Protein AF-A0A556QP82-F1 (afdb_monomer_lite)

Radius of gyration: 33.69 Å; chains: 1; bounding box: 76×59×74 Å

Foldseek 3Di:
DCPVQVVQLVVLVVCVVVVVADPVLLVVLCVVVVNPNVSSSVSSSVVSSVVVVVVVVVVVVVVVVVVVVVVVVVVVVVVVVVVVVVCVVPDPDPPPPPPDDDDDDDDDDPDDDDDDDDDDDDDDD

Secondary structure (DSSP, 8-state):
--TTHHHHHHHHHHHHHTT-S-HHHHHHHHHHTTT-HHHHHHHHHHHHHHHHHHHHHHHHHHHHHHHHHHHHHHHHHHHHHHHHHHHHTTSPPP------S------------------------

Organism: NCBI:txid2597822

Structure (mmCIF, N/CA/C/O backbone):
data_AF-A0A556QP82-F1
#
_entry.id   AF-A0A556QP82-F1
#
loop_
_atom_site.group_PDB
_atom_site.id
_atom_site.type_symbol
_atom_site.label_atom_id
_atom_site.label_alt_id
_atom_site.label_comp_id
_atom_site.label_asym_id
_atom_site.label_entity_id
_atom_site.label_seq_id
_atom_site.pdbx_PDB_ins_code
_atom_site.Cartn_x
_atom_site.Cartn_y
_atom_site.Cartn_z
_atom_site.occupancy
_atom_site.B_iso_or_equiv
_atom_site.auth_seq_id
_atom_site.auth_comp_id
_atom_site.auth_asym_id
_atom_site.auth_atom_id
_atom_site.pdbx_PDB_model_num
ATOM 1 N N . MET A 1 1 ? -11.448 -16.584 -10.237 1.00 43.06 1 MET A N 1
ATOM 2 C CA . MET A 1 1 ? -11.396 -16.636 -8.762 1.00 43.06 1 MET A CA 1
ATOM 3 C C . MET A 1 1 ? -10.384 -15.594 -8.313 1.00 43.06 1 MET A C 1
ATOM 5 O O . MET A 1 1 ? -9.355 -15.452 -8.958 1.00 43.06 1 MET A O 1
ATOM 9 N N . ASN A 1 2 ? -10.765 -14.758 -7.347 1.00 51.34 2 ASN A N 1
ATOM 10 C CA . ASN A 1 2 ? -10.058 -13.536 -6.949 1.00 51.34 2 ASN A CA 1
ATOM 11 C C . ASN A 1 2 ? -8.885 -13.838 -5.998 1.00 51.34 2 ASN A C 1
ATOM 13 O O . ASN A 1 2 ? -8.890 -13.412 -4.844 1.00 51.34 2 ASN A O 1
ATOM 17 N N . ASP A 1 3 ? -7.881 -14.572 -6.469 1.00 56.12 3 ASP A N 1
ATOM 18 C CA . ASP A 1 3 ? -6.763 -15.012 -5.617 1.00 56.12 3 ASP A CA 1
ATOM 19 C C . ASP A 1 3 ? -5.848 -13.847 -5.192 1.00 56.12 3 ASP A C 1
ATOM 21 O O . ASP A 1 3 ? -5.091 -13.944 -4.231 1.00 56.12 3 ASP A O 1
ATOM 25 N N . SER A 1 4 ? -5.968 -12.697 -5.859 1.00 61.00 4 SER A N 1
ATOM 26 C CA . SER A 1 4 ? -5.235 -11.464 -5.562 1.00 61.00 4 SER A CA 1
ATOM 27 C C . SER A 1 4 ? -5.814 -10.636 -4.410 1.00 61.00 4 SER A C 1
ATOM 29 O O . SER A 1 4 ? -5.146 -9.716 -3.947 1.00 61.00 4 SER A O 1
ATOM 31 N N . ILE A 1 5 ? -7.020 -10.941 -3.916 1.00 63.31 5 ILE A N 1
ATOM 32 C CA . ILE A 1 5 ? -7.658 -10.156 -2.842 1.00 63.31 5 ILE A CA 1
ATOM 33 C C . ILE A 1 5 ? -7.178 -10.610 -1.456 1.00 63.31 5 ILE A C 1
ATOM 35 O O . ILE A 1 5 ? -6.867 -9.781 -0.603 1.00 63.31 5 ILE A O 1
ATOM 39 N N . LEU A 1 6 ? -7.063 -11.922 -1.242 1.00 69.69 6 LEU A N 1
ATOM 40 C CA . LEU A 1 6 ? -6.631 -12.521 0.026 1.00 69.69 6 LEU A CA 1
ATOM 41 C C . LEU A 1 6 ? -5.285 -11.994 0.570 1.00 69.69 6 LEU A C 1
ATOM 43 O O . LEU A 1 6 ? -5.241 -11.681 1.762 1.00 69.69 6 LEU A O 1
ATOM 47 N N . PRO A 1 7 ? -4.214 -11.823 -0.234 1.00 84.25 7 PRO A N 1
ATOM 48 C CA . PRO A 1 7 ? -2.930 -11.364 0.302 1.00 84.25 7 PRO A CA 1
ATOM 49 C C . PRO A 1 7 ? -2.977 -9.924 0.830 1.00 84.25 7 PRO A C 1
ATOM 51 O O . PRO A 1 7 ? -2.319 -9.610 1.817 1.00 84.25 7 PRO A O 1
ATOM 54 N N . VAL A 1 8 ? -3.782 -9.050 0.218 1.00 90.50 8 VAL A N 1
ATOM 55 C CA . VAL A 1 8 ? -3.844 -7.626 0.587 1.00 90.50 8 VAL A CA 1
ATOM 56 C C . VAL A 1 8 ? -4.597 -7.422 1.902 1.00 90.50 8 VAL A C 1
ATOM 58 O O . VAL A 1 8 ? -4.210 -6.597 2.730 1.00 90.50 8 VAL A O 1
ATOM 61 N N . TYR A 1 9 ? -5.662 -8.197 2.118 1.00 92.38 9 TYR A N 1
ATOM 62 C CA . TYR A 1 9 ? -6.387 -8.189 3.388 1.00 92.38 9 TYR A CA 1
ATOM 63 C C . TYR A 1 9 ? -5.554 -8.788 4.519 1.00 92.38 9 TYR A C 1
ATOM 65 O O . TYR A 1 9 ? -5.515 -8.200 5.597 1.00 92.38 9 TYR A O 1
ATOM 73 N N . ALA A 1 10 ? -4.867 -9.908 4.269 1.00 92.44 10 ALA A N 1
ATOM 74 C CA . ALA A 1 10 ? -3.971 -10.516 5.249 1.00 92.44 10 ALA A CA 1
ATOM 75 C C . ALA A 1 10 ? -2.891 -9.523 5.693 1.00 92.44 10 ALA A C 1
ATOM 77 O O . ALA A 1 10 ? -2.745 -9.280 6.884 1.00 92.44 10 ALA A O 1
ATOM 78 N N . GLN A 1 11 ? -2.253 -8.834 4.740 1.00 93.56 11 GLN A N 1
ATOM 79 C CA . GLN A 1 11 ? -1.266 -7.803 5.049 1.00 93.56 11 GLN A CA 1
ATOM 80 C C . GLN A 1 11 ? -1.831 -6.693 5.952 1.00 93.56 11 GLN A C 1
ATOM 82 O O . GLN A 1 11 ? -1.195 -6.312 6.929 1.00 93.56 11 GLN A O 1
ATOM 87 N N . ALA A 1 12 ? -3.023 -6.168 5.654 1.00 94.00 12 ALA A N 1
ATOM 88 C CA . ALA A 1 12 ? -3.626 -5.108 6.467 1.00 94.00 12 ALA A CA 1
ATOM 89 C C . ALA A 1 12 ? -3.978 -5.578 7.892 1.00 94.00 12 ALA A C 1
ATOM 91 O O . ALA A 1 12 ? -3.907 -4.792 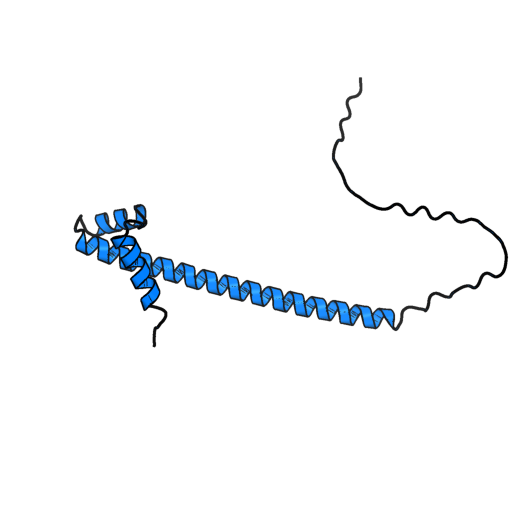8.838 1.00 94.00 12 ALA A O 1
ATOM 92 N N . VAL A 1 13 ? -4.362 -6.847 8.051 1.00 94.56 13 VAL A N 1
ATOM 93 C CA . VAL A 1 13 ? -4.621 -7.456 9.362 1.00 94.56 13 VAL A CA 1
ATOM 94 C C . VAL A 1 13 ? -3.315 -7.678 10.124 1.00 94.56 13 VAL A C 1
ATOM 96 O O . VAL A 1 13 ? -3.249 -7.346 11.306 1.00 94.56 13 VAL A O 1
ATOM 99 N N . ASP A 1 14 ? -2.270 -8.160 9.455 1.00 94.94 14 ASP A N 1
ATOM 100 C CA . ASP A 1 14 ? -0.949 -8.374 10.051 1.00 94.94 14 ASP A CA 1
ATOM 101 C C . ASP A 1 14 ? -0.317 -7.057 10.529 1.00 94.94 14 ASP A C 1
ATOM 103 O O . ASP A 1 14 ? 0.282 -6.994 11.600 1.00 94.94 14 ASP A O 1
ATOM 107 N N . GLU A 1 15 ? -0.507 -5.962 9.788 1.00 93.75 15 GLU A N 1
ATOM 108 C CA . GLU A 1 15 ? -0.066 -4.626 10.210 1.00 93.75 15 GLU A CA 1
ATOM 109 C C . GLU A 1 15 ? -0.745 -4.179 11.521 1.00 93.75 15 GLU A C 1
ATOM 111 O O . GLU A 1 15 ? -0.110 -3.540 12.367 1.00 93.75 15 GLU A O 1
ATOM 116 N N . LEU A 1 16 ? -2.018 -4.540 11.726 1.00 94.00 16 LEU A N 1
ATOM 117 C CA . LEU A 1 16 ? -2.740 -4.267 12.972 1.00 94.00 16 LEU A CA 1
ATOM 118 C C . LEU A 1 16 ? -2.269 -5.156 14.126 1.00 94.00 16 LEU A C 1
ATOM 120 O O . LEU A 1 16 ? -2.103 -4.656 15.239 1.00 94.00 16 LEU A O 1
ATOM 124 N N . THR A 1 17 ? -2.051 -6.451 13.886 1.00 93.62 17 THR A N 1
ATOM 125 C CA . THR A 1 17 ? -1.614 -7.389 14.935 1.00 93.62 17 THR A CA 1
ATOM 126 C C . THR A 1 17 ? -0.184 -7.106 15.390 1.00 93.62 17 THR A C 1
ATOM 128 O O . THR A 1 17 ? 0.097 -7.167 16.585 1.00 93.62 17 THR A O 1
ATOM 131 N N . LEU A 1 18 ? 0.699 -6.726 14.464 1.00 94.81 18 LEU A N 1
ATOM 132 C CA . LEU A 1 18 ? 2.098 -6.384 14.736 1.00 94.81 18 LEU A CA 1
ATOM 133 C C . LEU A 1 18 ? 2.303 -4.926 15.174 1.00 94.81 18 LEU A C 1
ATOM 135 O O . LEU A 1 18 ? 3.428 -4.537 15.478 1.00 94.81 18 LEU A O 1
ATOM 139 N N . GLN A 1 19 ? 1.242 -4.111 15.202 1.00 93.44 19 GLN A N 1
ATOM 140 C CA . GLN A 1 19 ? 1.296 -2.676 15.514 1.00 93.44 19 GLN A CA 1
ATOM 141 C C . GLN A 1 19 ? 2.236 -1.865 14.599 1.00 93.44 19 GLN A C 1
ATOM 143 O O . GLN A 1 19 ? 2.750 -0.810 14.979 1.00 93.44 19 GLN A O 1
ATOM 148 N N . THR A 1 20 ? 2.446 -2.340 13.372 1.00 95.12 20 THR A N 1
ATOM 149 C CA . THR A 1 20 ? 3.257 -1.684 12.332 1.00 95.12 20 THR A CA 1
ATOM 150 C C . THR A 1 20 ? 2.413 -0.838 11.376 1.00 95.12 20 THR A C 1
ATOM 152 O O . THR A 1 20 ? 2.909 -0.355 10.358 1.00 95.12 20 THR A O 1
ATOM 155 N N . TYR A 1 21 ? 1.139 -0.635 11.706 1.00 94.56 21 TYR A N 1
ATOM 156 C CA . TYR A 1 21 ? 0.203 0.161 10.927 1.00 94.56 21 TYR A CA 1
ATOM 157 C C . TYR A 1 21 ? 0.592 1.644 10.840 1.00 94.56 21 TYR A C 1
ATOM 159 O O . TYR A 1 21 ? 1.193 2.239 11.739 1.00 94.56 21 TYR A O 1
ATOM 167 N N . ASP A 1 22 ? 0.163 2.280 9.750 1.00 94.50 22 ASP A N 1
ATOM 168 C CA . ASP A 1 22 ? 0.233 3.730 9.587 1.00 94.50 22 ASP A CA 1
ATOM 169 C C . ASP A 1 22 ? -0.629 4.432 10.650 1.00 94.50 22 ASP A C 1
ATOM 171 O O . ASP A 1 22 ? -1.864 4.391 10.616 1.00 94.50 22 ASP A O 1
ATOM 175 N N . ARG A 1 23 ? 0.044 5.094 11.598 1.00 94.88 23 ARG A N 1
ATOM 176 C CA . ARG A 1 23 ? -0.587 5.804 12.718 1.00 94.88 23 ARG A CA 1
ATOM 177 C C . ARG A 1 23 ? -1.491 6.944 12.263 1.00 94.88 23 ARG A C 1
ATOM 179 O O . ARG A 1 23 ? -2.496 7.192 12.920 1.00 94.88 23 ARG A O 1
ATOM 186 N N . GLY A 1 24 ? -1.160 7.629 11.168 1.00 96.12 24 GLY A N 1
ATOM 187 C CA . GLY A 1 24 ? -1.986 8.713 10.639 1.00 96.12 24 GLY A CA 1
ATOM 188 C C . GLY A 1 24 ? -3.296 8.175 10.073 1.00 96.12 24 GLY A C 1
ATOM 189 O O . GLY A 1 24 ? -4.374 8.678 10.394 1.00 96.12 24 GLY A O 1
ATOM 190 N N . LEU A 1 25 ? -3.211 7.092 9.296 1.00 96.00 25 LEU A N 1
ATOM 191 C CA . LEU A 1 25 ? -4.387 6.424 8.740 1.00 96.00 25 LEU A CA 1
ATOM 192 C C . LEU A 1 25 ? -5.270 5.821 9.841 1.00 96.00 25 LEU A C 1
ATOM 194 O O . LEU A 1 25 ? -6.491 5.967 9.803 1.00 96.00 25 LEU A O 1
ATOM 198 N N . TYR A 1 26 ? -4.659 5.180 10.839 1.00 96.50 26 TYR A N 1
ATOM 199 C CA . TYR A 1 26 ? -5.385 4.606 11.971 1.00 96.50 26 TYR A CA 1
ATOM 200 C C . TYR A 1 26 ? -5.996 5.679 12.881 1.00 96.50 26 TYR A C 1
ATOM 202 O O . TYR A 1 26 ? -7.134 5.538 13.313 1.00 96.50 26 TYR A O 1
ATOM 210 N N . GLY A 1 27 ? -5.290 6.788 13.122 1.00 96.75 27 GLY A N 1
ATOM 211 C CA . GLY A 1 27 ? -5.813 7.925 13.883 1.00 96.75 27 GLY A CA 1
ATOM 212 C C . GLY A 1 27 ? -7.041 8.551 13.222 1.00 96.75 27 GLY A C 1
ATOM 213 O O . GLY A 1 27 ? -8.029 8.832 13.899 1.00 96.75 27 GLY A O 1
ATOM 214 N N . LYS A 1 28 ? -7.029 8.685 11.889 1.00 96.94 28 LYS A N 1
ATOM 215 C CA . LYS A 1 28 ? -8.223 9.084 11.136 1.00 96.94 28 LYS A CA 1
ATOM 216 C C . LYS A 1 28 ? -9.357 8.070 11.308 1.00 96.94 28 LYS A C 1
ATOM 218 O O . LYS A 1 28 ? -10.474 8.466 11.613 1.00 96.94 28 LYS A O 1
ATOM 223 N N . ALA A 1 29 ? -9.064 6.777 11.168 1.00 97.00 29 ALA A N 1
ATOM 224 C CA . ALA A 1 29 ? -10.060 5.720 11.334 1.00 97.00 29 ALA A CA 1
ATOM 225 C C . ALA A 1 29 ? -10.680 5.697 12.744 1.00 97.00 29 ALA A C 1
ATOM 227 O O . ALA A 1 29 ? -11.869 5.427 12.874 1.00 97.00 29 ALA A O 1
ATOM 228 N N . LEU A 1 30 ? -9.902 6.007 13.786 1.00 97.50 30 LEU A N 1
ATOM 229 C CA . LEU A 1 30 ? -10.394 6.179 15.157 1.00 97.50 30 LEU A CA 1
ATOM 230 C C . LEU A 1 30 ? -11.313 7.392 15.299 1.00 97.50 30 LEU A C 1
ATOM 232 O O . LEU A 1 30 ? -12.338 7.296 15.968 1.00 97.50 30 LEU A O 1
ATOM 236 N N . CYS A 1 31 ? -10.964 8.515 14.669 1.00 97.31 31 CYS A N 1
ATOM 237 C CA . CYS A 1 31 ? -11.805 9.710 14.654 1.00 97.31 31 CYS A CA 1
ATOM 238 C C . CYS A 1 31 ? -13.145 9.432 13.953 1.00 97.31 31 CYS A C 1
ATOM 240 O O . CYS A 1 31 ? -14.198 9.699 14.524 1.00 97.31 31 CYS A O 1
ATOM 242 N N . ASP A 1 32 ? -13.101 8.795 12.778 1.00 96.50 32 ASP A N 1
ATOM 243 C CA . ASP A 1 32 ? -14.282 8.397 11.999 1.00 96.50 32 ASP A CA 1
ATOM 244 C C . ASP A 1 32 ? -15.137 7.333 12.721 1.00 96.50 32 ASP A C 1
ATOM 246 O O . ASP A 1 32 ? -16.326 7.178 12.443 1.00 96.50 32 ASP A O 1
ATOM 250 N N . ALA A 1 33 ? -14.534 6.577 13.641 1.00 97.00 33 ALA A N 1
ATOM 251 C CA . ALA A 1 33 ? -15.205 5.587 14.478 1.00 97.00 33 ALA A CA 1
ATOM 252 C C . ALA A 1 33 ? -15.683 6.140 15.831 1.00 97.00 33 ALA A C 1
ATOM 254 O O . ALA A 1 33 ? -16.170 5.358 16.645 1.00 97.00 33 ALA A O 1
ATOM 255 N N . GLU A 1 34 ? -15.529 7.443 16.092 1.00 96.62 34 GLU A N 1
ATOM 256 C CA . GLU A 1 34 ? -15.897 8.081 17.367 1.00 96.62 34 GLU A CA 1
ATOM 257 C C . GLU A 1 34 ? -15.210 7.429 18.586 1.00 96.62 34 GLU A C 1
ATOM 259 O O . GLU A 1 34 ? -15.756 7.374 19.685 1.00 96.62 34 GLU A O 1
ATOM 264 N N . GLY A 1 35 ? -13.992 6.913 18.391 1.00 93.69 35 GLY A N 1
ATOM 265 C CA . GLY A 1 35 ? -13.218 6.228 19.430 1.00 93.69 35 GLY A CA 1
ATOM 266 C C . GLY A 1 35 ? -13.531 4.737 19.609 1.00 93.69 35 GLY A C 1
ATOM 267 O O . GLY A 1 35 ? -12.864 4.085 20.410 1.00 93.69 35 GLY A O 1
ATOM 268 N N . ASP A 1 36 ? -14.475 4.160 18.858 1.00 96.88 36 ASP A N 1
ATOM 269 C CA . ASP A 1 36 ? -14.712 2.711 18.859 1.00 96.88 36 ASP A CA 1
ATOM 270 C C . ASP A 1 36 ? -13.569 1.975 18.138 1.00 96.88 36 ASP A C 1
ATOM 272 O O . ASP A 1 36 ? -13.448 2.008 16.909 1.00 96.88 36 ASP A O 1
ATOM 276 N N . GLU A 1 37 ? -12.735 1.264 18.903 1.00 94.62 37 GLU A N 1
ATOM 277 C CA . GLU A 1 37 ? -11.590 0.525 18.364 1.00 94.62 37 GLU A CA 1
ATOM 278 C C . GLU A 1 37 ? -11.974 -0.561 17.352 1.00 94.62 37 GLU A C 1
ATOM 280 O O . GLU A 1 37 ? -11.243 -0.792 16.387 1.00 94.62 37 GLU A O 1
ATOM 285 N N . SER A 1 38 ? -13.102 -1.248 17.542 1.00 95.75 38 SER A N 1
ATOM 286 C CA . SER A 1 38 ? -13.498 -2.354 16.659 1.00 95.75 38 SER A CA 1
ATOM 287 C C . SER A 1 38 ? -13.914 -1.823 15.288 1.00 95.75 38 SER A C 1
ATOM 289 O O . SER A 1 38 ? -13.528 -2.363 14.240 1.00 95.75 38 SER A O 1
ATOM 291 N N . ARG A 1 39 ? -14.650 -0.708 15.284 1.00 96.56 39 ARG A N 1
ATOM 292 C CA . ARG A 1 39 ? -14.996 0.019 14.057 1.00 96.56 39 ARG A CA 1
ATOM 293 C C . ARG A 1 39 ? -13.766 0.649 13.413 1.00 96.56 39 ARG A C 1
ATOM 295 O O . ARG A 1 39 ? -13.593 0.511 12.203 1.00 96.56 39 ARG A O 1
ATOM 302 N N . ALA A 1 40 ? -12.875 1.244 14.202 1.00 96.75 40 ALA A N 1
ATOM 303 C CA . ALA A 1 40 ? -11.645 1.850 13.702 1.00 96.75 40 ALA A CA 1
ATOM 304 C C . ALA A 1 40 ? -10.747 0.835 12.985 1.00 96.75 40 ALA A C 1
ATOM 306 O O . ALA A 1 40 ? -10.272 1.105 11.883 1.00 96.75 40 ALA A O 1
ATOM 307 N N . ARG A 1 41 ? -10.574 -0.370 13.544 1.00 95.81 41 ARG A N 1
ATOM 308 C CA . ARG A 1 41 ? -9.839 -1.466 12.886 1.00 95.81 41 ARG A CA 1
ATOM 309 C C . ARG A 1 41 ? -10.470 -1.841 11.546 1.00 95.81 41 ARG A C 1
ATOM 311 O O . ARG A 1 41 ? -9.762 -1.994 10.554 1.00 95.81 41 ARG A O 1
ATOM 318 N N . SER A 1 42 ? -11.798 -1.917 11.489 1.00 9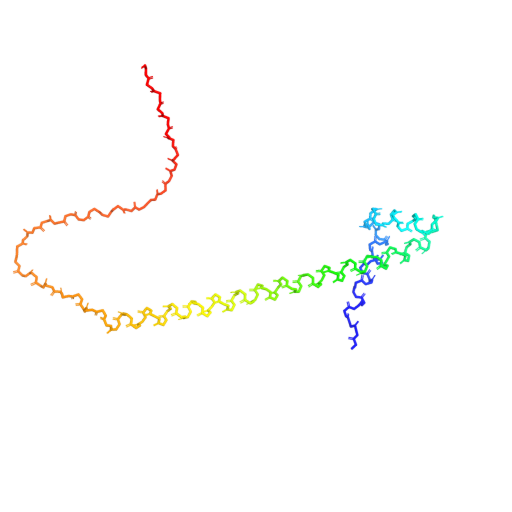6.50 42 SER A N 1
ATOM 319 C CA . SER A 1 42 ? -12.528 -2.223 10.252 1.00 96.50 42 SER A CA 1
ATOM 320 C C . SER A 1 42 ? -12.346 -1.132 9.187 1.00 96.50 42 SER A C 1
ATOM 322 O O . SER A 1 42 ? -12.086 -1.432 8.018 1.00 96.50 42 SER A O 1
ATOM 324 N N . TYR A 1 43 ? -12.426 0.141 9.584 1.00 96.94 43 TYR A N 1
ATOM 325 C CA . TYR A 1 43 ? -12.183 1.280 8.695 1.00 96.94 43 TYR A CA 1
ATOM 326 C C . TYR A 1 43 ? -10.738 1.353 8.218 1.00 96.94 43 TYR A C 1
ATOM 328 O O . TYR A 1 43 ? -10.500 1.580 7.029 1.00 96.94 43 TYR A O 1
ATOM 336 N N . TYR A 1 44 ? -9.787 1.085 9.108 1.00 97.25 44 TYR A N 1
ATOM 337 C CA . TYR A 1 44 ? -8.379 1.003 8.764 1.00 97.25 44 TYR A CA 1
ATOM 338 C C . TYR A 1 44 ? -8.128 -0.069 7.704 1.00 97.25 44 TYR A C 1
ATOM 340 O O . TYR A 1 44 ? -7.563 0.247 6.661 1.00 97.25 44 TYR A O 1
ATOM 348 N N . ILE A 1 45 ? -8.605 -1.303 7.915 1.00 96.19 45 ILE A N 1
ATOM 349 C CA . ILE A 1 45 ? -8.426 -2.402 6.952 1.00 96.19 45 ILE A CA 1
ATOM 350 C C . ILE A 1 45 ? -8.987 -1.999 5.586 1.00 96.19 45 ILE A C 1
ATOM 352 O O . ILE A 1 45 ? -8.306 -2.134 4.571 1.00 96.19 45 ILE A O 1
ATOM 356 N N . LYS A 1 46 ? -10.200 -1.434 5.545 1.00 95.31 46 LYS A N 1
ATOM 357 C CA . LYS A 1 46 ? -10.830 -0.997 4.292 1.00 95.31 46 LYS A CA 1
ATOM 358 C C . LYS A 1 46 ? -9.997 0.061 3.562 1.00 95.31 46 LYS A C 1
ATOM 360 O O . LYS A 1 46 ? -9.770 -0.057 2.357 1.00 95.31 46 LYS A O 1
ATOM 365 N N . ALA A 1 47 ? -9.537 1.084 4.279 1.00 95.75 47 ALA A N 1
ATOM 366 C CA . ALA A 1 47 ? -8.728 2.153 3.704 1.00 95.75 47 ALA A CA 1
ATOM 367 C C . ALA A 1 47 ? -7.348 1.647 3.258 1.00 95.75 47 ALA A C 1
ATOM 369 O O . ALA A 1 47 ? -6.866 1.997 2.178 1.00 95.75 47 ALA A O 1
ATOM 370 N N . ARG A 1 48 ? -6.730 0.776 4.058 1.00 95.50 48 ARG A N 1
ATOM 371 C CA . ARG A 1 48 ? -5.409 0.215 3.793 1.00 95.50 48 ARG A CA 1
ATOM 372 C C . ARG A 1 48 ? -5.415 -0.699 2.576 1.00 95.50 48 ARG A C 1
ATOM 374 O O . ARG A 1 48 ? -4.553 -0.558 1.715 1.00 95.50 48 ARG A O 1
ATOM 381 N N . VAL A 1 49 ? -6.423 -1.557 2.445 1.00 95.25 49 VAL A N 1
ATOM 382 C CA . VAL A 1 49 ? -6.599 -2.414 1.265 1.00 95.25 49 VAL A CA 1
ATOM 383 C C . VAL A 1 49 ? -6.775 -1.578 -0.003 1.00 95.25 49 VAL A C 1
ATOM 385 O O . VAL A 1 49 ? -6.140 -1.862 -1.017 1.00 95.25 49 VAL A O 1
ATOM 388 N N . ALA A 1 50 ? -7.583 -0.513 0.044 1.00 93.50 50 ALA A N 1
ATOM 389 C CA . ALA A 1 50 ? -7.728 0.401 -1.089 1.00 93.50 50 ALA A CA 1
ATOM 390 C C . ALA A 1 50 ? -6.383 1.025 -1.499 1.00 93.50 50 ALA A C 1
ATOM 392 O O . ALA A 1 50 ? -6.054 1.058 -2.685 1.00 93.50 50 ALA A O 1
ATOM 393 N N . HIS A 1 51 ? -5.582 1.457 -0.525 1.00 94.19 51 HIS A N 1
ATOM 394 C CA . HIS A 1 51 ? -4.255 2.012 -0.772 1.00 94.19 51 HIS A CA 1
ATOM 395 C C . HIS A 1 51 ? -3.284 0.983 -1.376 1.00 94.19 51 HIS A C 1
ATOM 397 O O . HIS A 1 51 ? -2.639 1.260 -2.387 1.00 94.19 51 HIS A O 1
ATOM 403 N N . LEU A 1 52 ? -3.209 -0.226 -0.814 1.00 92.88 52 LEU A N 1
ATOM 404 C CA . LEU A 1 52 ? -2.348 -1.300 -1.323 1.00 92.88 52 LEU A CA 1
ATOM 405 C C . LEU A 1 52 ? -2.730 -1.699 -2.757 1.00 92.88 52 LEU A C 1
ATOM 407 O O . LEU A 1 52 ? -1.861 -1.856 -3.613 1.00 92.88 52 LEU A O 1
ATOM 411 N N . ASN A 1 53 ? -4.027 -1.767 -3.063 1.00 93.19 53 ASN A N 1
ATOM 412 C CA . ASN A 1 53 ? -4.502 -2.039 -4.419 1.00 93.19 53 ASN A CA 1
ATOM 413 C C . ASN A 1 53 ? -4.083 -0.945 -5.415 1.00 93.19 53 ASN A C 1
ATOM 415 O O . ASN A 1 53 ? -3.683 -1.252 -6.539 1.00 93.19 53 ASN A O 1
ATOM 419 N N . GLN A 1 54 ? -4.124 0.329 -5.012 1.00 93.50 54 GLN A N 1
ATOM 420 C CA . GLN A 1 54 ? -3.626 1.431 -5.842 1.00 93.50 54 GLN A CA 1
ATOM 421 C C . GLN A 1 54 ? -2.118 1.318 -6.089 1.00 93.50 54 GLN A C 1
ATOM 423 O O . GLN A 1 54 ? -1.668 1.534 -7.217 1.00 93.50 54 GLN A O 1
ATOM 428 N N . GLN A 1 55 ? -1.344 0.943 -5.067 1.00 92.75 55 GLN A N 1
ATOM 429 C CA . GLN A 1 55 ? 0.097 0.725 -5.195 1.00 92.75 55 GLN A CA 1
ATOM 430 C C . GLN A 1 55 ? 0.417 -0.425 -6.153 1.00 92.75 55 GLN A C 1
ATOM 432 O O . GLN A 1 55 ? 1.234 -0.246 -7.056 1.00 92.75 55 GLN A O 1
ATOM 437 N N . LEU A 1 56 ? -0.261 -1.569 -6.018 1.00 91.69 56 LEU A N 1
ATOM 438 C CA . LEU A 1 56 ? -0.099 -2.716 -6.916 1.00 91.69 56 LEU A CA 1
ATOM 439 C C . LEU A 1 56 ? -0.437 -2.346 -8.365 1.00 91.69 56 LEU A C 1
ATOM 441 O O . LEU A 1 56 ? 0.343 -2.625 -9.276 1.00 91.69 56 LEU A O 1
ATOM 445 N N . ALA A 1 57 ? -1.551 -1.643 -8.580 1.00 91.38 57 ALA A N 1
ATOM 446 C CA . ALA A 1 57 ? -1.937 -1.177 -9.908 1.00 91.38 57 ALA A CA 1
ATOM 447 C C . ALA A 1 57 ? -0.900 -0.207 -10.505 1.00 91.38 57 ALA A C 1
ATOM 449 O O . ALA A 1 57 ? -0.605 -0.261 -11.699 1.00 91.38 57 ALA A O 1
ATOM 450 N N . GLN A 1 58 ? -0.313 0.675 -9.690 1.00 94.69 58 GLN A N 1
ATOM 451 C CA . GLN A 1 58 ? 0.742 1.577 -10.152 1.00 94.69 58 GLN A CA 1
ATOM 452 C C . GLN A 1 58 ? 2.029 0.825 -10.507 1.00 94.69 58 GLN A C 1
ATOM 454 O O . GLN A 1 58 ? 2.652 1.131 -11.523 1.00 94.69 58 GLN A O 1
ATOM 459 N N . GLN A 1 59 ? 2.421 -0.164 -9.703 1.00 94.06 59 GLN A N 1
ATOM 460 C CA . GLN A 1 59 ? 3.584 -1.004 -9.985 1.00 94.06 59 GLN A CA 1
ATOM 461 C C . GLN A 1 59 ? 3.415 -1.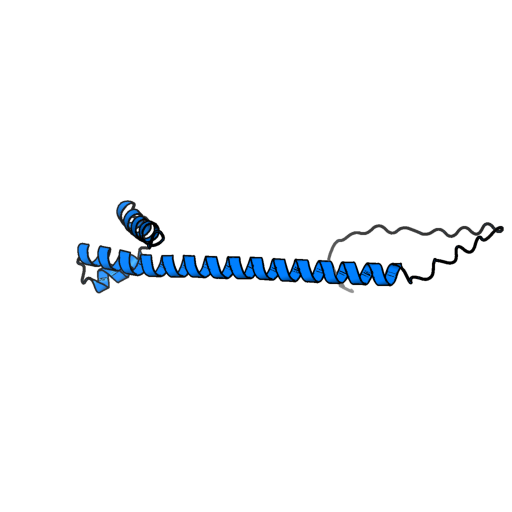757 -11.307 1.00 94.06 59 GLN A C 1
ATOM 463 O O . GLN A 1 59 ? 4.331 -1.744 -12.127 1.00 94.06 59 GLN A O 1
ATOM 468 N N . GLN A 1 60 ? 2.235 -2.329 -11.560 1.00 93.00 60 GLN A N 1
ATOM 469 C CA . GLN A 1 60 ? 1.924 -3.003 -12.825 1.00 93.00 60 GLN A CA 1
ATOM 470 C C . GLN A 1 60 ? 2.063 -2.058 -14.023 1.00 93.00 60 GLN A C 1
ATOM 472 O O . GLN A 1 60 ? 2.808 -2.360 -14.954 1.00 93.00 60 GLN A O 1
ATOM 477 N N . ARG A 1 61 ? 1.459 -0.863 -13.959 1.00 94.25 61 ARG A N 1
ATOM 478 C CA . ARG A 1 61 ? 1.600 0.159 -15.013 1.00 94.25 61 ARG A CA 1
ATOM 479 C C . ARG A 1 61 ? 3.058 0.542 -15.271 1.00 94.25 61 ARG A C 1
ATOM 481 O O . ARG A 1 61 ? 3.471 0.705 -16.421 1.00 94.25 61 ARG A O 1
ATOM 488 N N . ASN A 1 62 ? 3.854 0.685 -14.214 1.00 95.56 62 ASN A N 1
ATOM 489 C CA . ASN A 1 62 ? 5.271 1.018 -14.338 1.00 95.56 62 ASN A CA 1
ATOM 490 C C . ASN A 1 62 ? 6.053 -0.112 -15.031 1.00 95.56 62 ASN A C 1
ATOM 492 O O . ASN A 1 62 ? 6.870 0.167 -15.909 1.00 95.56 62 ASN A O 1
ATOM 496 N N . LEU A 1 63 ? 5.783 -1.373 -14.680 1.00 95.12 63 LEU A N 1
ATOM 497 C CA . LEU A 1 63 ? 6.408 -2.540 -15.310 1.00 95.12 63 LEU A CA 1
ATOM 498 C C . LEU A 1 63 ? 6.043 -2.644 -16.794 1.00 95.12 63 LEU A C 1
ATOM 500 O O . LEU A 1 63 ? 6.927 -2.820 -17.631 1.00 95.12 63 LEU A O 1
ATOM 504 N N . GLU A 1 64 ? 4.768 -2.470 -17.137 1.00 94.50 64 GLU A N 1
ATOM 505 C CA . GLU A 1 64 ? 4.302 -2.456 -18.528 1.00 94.50 64 GLU A CA 1
ATOM 506 C C . GLU A 1 64 ? 4.981 -1.346 -19.335 1.00 94.50 64 GLU A C 1
ATOM 508 O O . GLU A 1 64 ? 5.459 -1.576 -20.448 1.00 94.50 64 GLU A O 1
ATOM 513 N N . THR A 1 65 ? 5.101 -0.154 -18.745 1.00 95.94 65 THR A N 1
ATOM 514 C CA . THR A 1 65 ? 5.795 0.983 -19.362 1.00 95.94 65 THR A CA 1
ATOM 515 C C . THR A 1 65 ? 7.266 0.652 -19.619 1.00 95.94 65 THR A C 1
ATOM 517 O O . THR A 1 65 ? 7.772 0.884 -20.717 1.00 95.94 65 THR A O 1
ATOM 520 N N . GLN A 1 66 ? 7.960 0.056 -18.647 1.00 94.88 66 GLN A N 1
ATOM 521 C CA . GLN A 1 66 ? 9.358 -0.352 -18.807 1.00 94.88 66 GLN A CA 1
ATOM 522 C C . GLN A 1 66 ? 9.527 -1.410 -19.902 1.00 94.88 66 GLN A C 1
ATOM 524 O O . GLN A 1 66 ? 10.402 -1.273 -20.758 1.00 94.88 66 GLN A O 1
ATOM 529 N N . GLN A 1 67 ? 8.669 -2.431 -19.924 1.00 94.81 67 GLN A N 1
ATOM 530 C CA . GLN A 1 67 ? 8.679 -3.454 -20.970 1.00 94.81 67 GLN A CA 1
ATOM 531 C C . GLN A 1 67 ? 8.422 -2.843 -22.352 1.00 94.81 67 GLN A C 1
ATOM 533 O O . GLN A 1 67 ? 9.094 -3.186 -23.326 1.00 94.81 67 GLN A O 1
ATOM 538 N N . HIS A 1 68 ? 7.485 -1.901 -22.450 1.00 93.69 68 HIS A N 1
ATOM 539 C CA . HIS A 1 68 ? 7.197 -1.193 -23.691 1.00 93.69 68 HIS A CA 1
ATOM 540 C C . HIS A 1 68 ? 8.409 -0.393 -24.191 1.00 93.69 68 HIS A C 1
ATOM 542 O O . HIS A 1 68 ? 8.804 -0.528 -25.353 1.00 93.69 68 HIS A O 1
ATO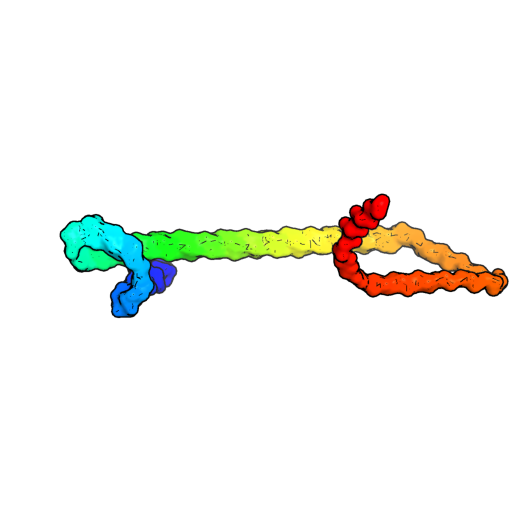M 548 N N . LEU A 1 69 ? 9.061 0.366 -23.306 1.00 94.19 69 LEU A N 1
ATOM 549 C CA . LEU A 1 69 ? 10.276 1.118 -23.629 1.00 94.19 69 LEU A CA 1
ATOM 550 C C . LEU A 1 69 ? 11.416 0.199 -24.083 1.00 94.19 69 LEU A C 1
ATOM 552 O O . LEU A 1 69 ? 12.095 0.504 -25.065 1.00 94.19 69 LEU A O 1
ATOM 556 N N . GLN A 1 70 ? 11.594 -0.956 -23.436 1.00 94.69 70 GLN A N 1
ATOM 557 C CA . GLN A 1 70 ? 12.581 -1.957 -23.852 1.00 94.69 70 GLN A CA 1
ATOM 558 C C . GLN A 1 70 ? 12.290 -2.499 -25.258 1.00 94.69 70 GLN A C 1
ATOM 560 O O . GLN A 1 70 ? 13.208 -2.626 -26.070 1.00 94.69 70 GLN A O 1
ATOM 565 N N . ARG A 1 71 ? 11.020 -2.766 -25.589 1.00 93.00 71 ARG A N 1
ATOM 566 C CA . ARG A 1 71 ? 10.621 -3.217 -26.935 1.00 93.00 71 ARG A CA 1
ATOM 567 C C . ARG A 1 71 ? 10.890 -2.148 -27.994 1.00 93.00 71 ARG A C 1
ATOM 569 O O . ARG A 1 71 ? 11.430 -2.476 -29.052 1.00 93.00 71 ARG A O 1
ATOM 576 N N . ILE A 1 72 ? 10.586 -0.881 -27.703 1.00 91.50 72 ILE A N 1
ATOM 577 C CA . ILE A 1 72 ? 10.912 0.250 -28.588 1.00 91.50 72 ILE A CA 1
ATOM 578 C C . ILE A 1 72 ? 12.428 0.356 -28.789 1.00 91.50 72 ILE A C 1
ATOM 580 O O . ILE A 1 72 ? 12.894 0.463 -29.925 1.00 91.50 72 ILE A O 1
ATOM 584 N N . ALA A 1 73 ? 13.209 0.293 -27.708 1.00 90.69 73 ALA A N 1
ATOM 585 C CA . ALA A 1 73 ? 14.666 0.367 -27.768 1.00 90.69 73 ALA A CA 1
ATOM 586 C C . ALA A 1 73 ? 15.261 -0.781 -28.601 1.00 90.69 73 ALA A C 1
ATOM 588 O O . ALA A 1 73 ? 16.112 -0.545 -29.462 1.00 90.69 73 ALA A O 1
ATOM 589 N N . ALA A 1 74 ? 14.769 -2.010 -28.414 1.00 90.44 74 ALA A N 1
ATOM 590 C CA . ALA A 1 74 ? 15.187 -3.175 -29.188 1.00 90.44 74 ALA A CA 1
ATOM 591 C C . ALA A 1 74 ? 14.867 -3.016 -30.684 1.00 90.44 74 ALA A C 1
ATOM 593 O O . ALA A 1 74 ? 15.722 -3.265 -31.542 1.00 90.44 74 ALA A O 1
ATOM 594 N N . TRP A 1 75 ? 13.661 -2.546 -31.012 1.00 87.19 75 TRP A N 1
ATOM 595 C CA . TRP A 1 75 ? 13.256 -2.292 -32.393 1.00 87.19 75 TRP A CA 1
ATOM 596 C C . TRP A 1 75 ? 14.096 -1.187 -33.051 1.00 87.19 75 TRP A C 1
ATOM 598 O O . TRP A 1 75 ? 14.596 -1.367 -34.165 1.00 87.19 75 TRP A O 1
ATOM 608 N N . ASN A 1 76 ? 14.342 -0.082 -32.341 1.00 85.94 76 ASN A N 1
ATOM 609 C CA . ASN A 1 76 ? 15.208 1.004 -32.805 1.00 85.94 76 ASN A CA 1
ATOM 610 C C . ASN A 1 76 ? 16.648 0.522 -33.034 1.00 85.94 76 ASN A C 1
ATOM 612 O O . ASN A 1 76 ? 17.242 0.819 -34.073 1.00 85.94 76 ASN A O 1
ATOM 616 N N . GLY A 1 77 ? 17.196 -0.280 -32.117 1.00 82.19 77 GLY A N 1
ATOM 617 C CA . GLY A 1 77 ? 18.524 -0.876 -32.259 1.00 82.19 77 GLY A CA 1
ATOM 618 C C . GLY A 1 77 ? 18.638 -1.771 -33.496 1.00 82.19 77 GLY A C 1
ATOM 619 O O . GLY A 1 77 ? 19.612 -1.670 -34.248 1.00 82.19 77 GLY A O 1
ATOM 620 N N . ASN A 1 78 ? 17.624 -2.597 -33.764 1.00 79.81 78 ASN A N 1
ATOM 621 C CA . ASN A 1 78 ? 17.566 -3.409 -34.981 1.00 79.81 78 ASN A CA 1
ATOM 622 C C . ASN A 1 78 ? 17.494 -2.540 -36.242 1.00 79.81 78 ASN A C 1
ATOM 624 O O . ASN A 1 78 ? 18.233 -2.782 -37.197 1.00 79.81 78 ASN A O 1
ATOM 628 N N . ARG A 1 79 ? 16.677 -1.482 -36.239 1.00 75.56 79 ARG A N 1
ATOM 629 C CA . ARG A 1 79 ? 16.569 -0.546 -37.368 1.00 75.56 79 ARG A CA 1
ATOM 630 C C . ARG A 1 79 ? 17.901 0.156 -37.667 1.00 75.56 79 ARG A C 1
ATOM 632 O O . ARG A 1 79 ? 18.280 0.263 -38.835 1.00 75.56 79 ARG A O 1
ATOM 639 N N . ILE A 1 80 ? 18.642 0.579 -36.638 1.00 70.56 80 ILE A N 1
ATOM 640 C CA . ILE A 1 80 ? 19.980 1.181 -36.784 1.00 70.56 80 ILE A CA 1
ATOM 641 C C . ILE A 1 80 ? 20.973 0.169 -37.373 1.00 70.56 80 ILE A C 1
ATOM 643 O O . ILE A 1 80 ? 21.708 0.506 -38.303 1.00 70.56 80 ILE A O 1
ATOM 647 N N . ARG A 1 81 ? 20.974 -1.083 -36.887 1.00 63.66 81 ARG A N 1
ATOM 648 C CA . ARG A 1 81 ? 21.839 -2.148 -37.427 1.00 63.66 81 ARG A CA 1
ATOM 649 C C . ARG A 1 81 ? 21.557 -2.430 -38.903 1.00 63.66 81 ARG A C 1
ATOM 651 O O . ARG A 1 81 ? 22.500 -2.524 -39.686 1.00 63.66 81 ARG A O 1
ATOM 658 N N . VAL A 1 82 ? 20.284 -2.521 -39.294 1.00 64.62 82 VAL A N 1
ATOM 659 C CA . VAL A 1 82 ? 19.888 -2.739 -40.697 1.00 64.62 82 VAL A CA 1
ATOM 660 C C . VAL A 1 82 ? 20.346 -1.577 -41.584 1.00 64.62 82 VAL A C 1
ATOM 662 O O . VAL A 1 82 ? 20.878 -1.819 -42.666 1.00 64.62 82 VAL A O 1
ATOM 665 N N . ARG A 1 83 ? 20.215 -0.323 -41.123 1.00 64.94 83 ARG A N 1
ATOM 666 C CA . ARG A 1 83 ? 20.732 0.845 -41.859 1.00 64.94 83 ARG A CA 1
ATOM 667 C C . ARG A 1 83 ? 22.250 0.793 -42.047 1.00 64.94 83 ARG A C 1
ATOM 669 O O . ARG A 1 83 ? 22.702 1.008 -43.166 1.00 64.94 83 ARG A O 1
ATOM 676 N N . ARG A 1 84 ? 23.023 0.467 -41.002 1.00 60.44 84 ARG A N 1
ATOM 677 C CA . ARG A 1 84 ? 24.498 0.405 -41.087 1.00 60.44 84 ARG A CA 1
ATOM 678 C C . ARG A 1 84 ? 25.003 -0.642 -42.086 1.00 60.44 84 ARG A C 1
ATOM 680 O O . ARG A 1 84 ? 25.962 -0.360 -42.795 1.00 60.44 84 ARG A O 1
ATOM 687 N N . ARG A 1 85 ? 24.352 -1.810 -42.179 1.00 60.56 85 ARG A N 1
ATOM 688 C CA . ARG A 1 85 ? 24.712 -2.843 -43.174 1.00 60.56 85 ARG A CA 1
ATOM 689 C C . ARG A 1 85 ? 24.499 -2.357 -44.611 1.00 60.56 85 ARG A C 1
ATOM 691 O O . ARG A 1 85 ? 25.376 -2.503 -45.447 1.00 60.56 85 ARG A O 1
ATOM 698 N N . ARG A 1 86 ? 23.386 -1.667 -44.881 1.00 57.44 86 ARG A N 1
ATOM 699 C CA . ARG A 1 86 ? 23.113 -1.121 -46.225 1.00 57.44 86 ARG A CA 1
ATOM 700 C C . ARG A 1 86 ? 24.136 -0.074 -46.670 1.00 57.44 86 ARG A C 1
ATOM 702 O O . ARG A 1 86 ? 24.422 0.028 -47.853 1.00 57.44 86 ARG A O 1
ATOM 709 N N . THR A 1 87 ? 24.690 0.699 -45.737 1.00 56.34 87 THR A N 1
ATOM 710 C CA . THR A 1 87 ? 25.726 1.695 -46.048 1.00 56.34 87 THR A CA 1
ATOM 711 C C . THR A 1 87 ? 27.130 1.100 -46.151 1.00 56.34 87 THR A C 1
ATOM 713 O O . THR A 1 87 ? 27.967 1.700 -46.814 1.00 56.34 87 THR A O 1
ATOM 716 N N . SER A 1 88 ? 27.411 -0.057 -45.531 1.00 55.50 88 SER A N 1
ATOM 717 C CA . SER A 1 88 ? 28.715 -0.726 -45.678 1.00 55.50 88 SER A CA 1
ATOM 718 C C . SER A 1 88 ? 28.860 -1.435 -47.020 1.00 55.50 88 SER A C 1
ATOM 720 O O . SER A 1 88 ? 29.957 -1.465 -47.566 1.00 55.50 88 SER A O 1
ATOM 722 N N . ASP A 1 89 ? 27.760 -1.943 -47.579 1.00 56.09 89 ASP A N 1
ATOM 723 C CA . ASP A 1 89 ? 27.775 -2.686 -48.847 1.00 56.09 89 ASP A CA 1
ATOM 724 C C . ASP A 1 89 ? 27.935 -1.765 -50.074 1.00 56.09 89 ASP A C 1
ATOM 726 O O . ASP A 1 89 ? 28.223 -2.226 -51.179 1.00 56.09 89 ASP A O 1
ATOM 730 N N . HIS A 1 90 ? 27.768 -0.450 -49.890 1.00 56.06 90 HIS A N 1
ATOM 731 C CA . HIS A 1 90 ? 27.970 0.588 -50.912 1.00 56.06 90 HIS A CA 1
ATOM 732 C C . HIS A 1 90 ? 29.006 1.637 -50.500 1.00 56.06 90 HIS A C 1
ATOM 734 O O . HIS A 1 90 ? 29.168 2.646 -51.187 1.00 56.06 90 HIS A O 1
ATOM 740 N N . ALA A 1 91 ? 29.723 1.414 -49.395 1.00 53.62 91 ALA A N 1
ATOM 741 C CA . ALA A 1 91 ? 30.891 2.223 -49.105 1.00 53.62 91 ALA A CA 1
ATOM 742 C C . ALA A 1 91 ? 31.898 1.981 -50.242 1.00 53.62 91 ALA A C 1
ATOM 744 O O . ALA A 1 91 ? 32.233 0.818 -50.502 1.00 53.62 91 ALA A O 1
ATOM 745 N N . PRO A 1 92 ? 32.372 3.027 -50.948 1.00 56.41 92 PRO A N 1
ATOM 746 C CA . PRO A 1 92 ? 33.459 2.846 -51.891 1.00 56.41 92 PRO A CA 1
ATOM 747 C C . PRO A 1 92 ? 34.596 2.202 -51.104 1.00 56.41 92 PRO A C 1
ATOM 749 O O . PRO A 1 92 ? 35.011 2.733 -50.069 1.00 56.41 92 PRO A O 1
ATOM 752 N N . LYS A 1 93 ? 35.041 1.017 -51.546 1.00 57.53 93 LYS A N 1
ATOM 753 C CA . LYS A 1 93 ? 36.233 0.377 -50.984 1.00 57.53 93 LYS A CA 1
ATOM 754 C C . LYS A 1 93 ? 37.291 1.475 -50.905 1.00 57.53 93 LYS A C 1
ATOM 756 O O . LYS A 1 93 ? 37.485 2.133 -51.932 1.00 57.53 93 LYS A O 1
ATOM 761 N N . PRO A 1 94 ? 37.917 1.730 -49.738 1.00 54.47 94 PRO A N 1
ATOM 762 C CA . PRO A 1 94 ? 38.990 2.705 -49.691 1.00 54.47 94 PRO A CA 1
ATOM 763 C C . PRO A 1 94 ? 39.963 2.282 -50.781 1.00 54.47 94 PRO A C 1
ATOM 765 O O . PRO A 1 94 ? 40.415 1.134 -50.791 1.00 54.47 94 PRO A O 1
ATOM 768 N N . ALA A 1 95 ? 40.166 3.151 -51.770 1.00 53.03 95 ALA A N 1
ATOM 769 C CA . ALA A 1 95 ? 41.154 2.911 -52.796 1.00 53.03 95 ALA A CA 1
ATOM 770 C C . ALA A 1 95 ? 42.473 2.819 -52.037 1.00 53.03 95 ALA A C 1
ATOM 772 O O . ALA A 1 95 ? 42.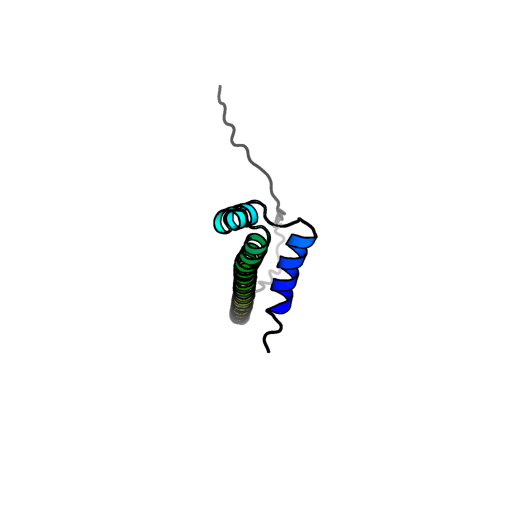997 3.830 -51.575 1.00 53.03 95 ALA A O 1
ATOM 773 N N . ILE A 1 96 ? 42.946 1.593 -51.807 1.00 51.53 96 ILE A N 1
ATOM 774 C CA . ILE A 1 96 ? 44.274 1.353 -51.269 1.00 51.53 96 ILE A CA 1
ATOM 775 C C . ILE A 1 96 ? 45.197 1.808 -52.389 1.00 51.53 96 ILE A C 1
ATOM 777 O O . ILE A 1 96 ? 45.508 1.056 -53.311 1.00 51.53 96 ILE A O 1
ATOM 781 N N . THR A 1 97 ? 45.557 3.087 -52.368 1.00 54.50 97 THR A N 1
ATOM 782 C CA . THR A 1 97 ? 46.617 3.625 -53.198 1.00 54.50 97 THR A CA 1
ATOM 783 C C . THR A 1 97 ? 47.901 3.014 -52.665 1.00 54.50 97 THR A C 1
ATOM 785 O O . THR A 1 97 ? 48.487 3.458 -51.682 1.00 54.50 97 THR A O 1
ATOM 788 N N . PHE A 1 98 ? 48.303 1.910 -53.289 1.00 44.88 98 PHE A N 1
ATOM 789 C CA . PHE A 1 98 ? 49.605 1.301 -53.093 1.00 44.88 98 PHE A CA 1
ATOM 790 C C . PHE A 1 98 ? 50.665 2.282 -53.610 1.00 44.88 98 PHE A C 1
ATOM 792 O O . PHE A 1 98 ? 51.038 2.267 -54.781 1.00 44.88 98 PHE A O 1
ATOM 799 N N . TRP A 1 99 ? 51.110 3.187 -52.739 1.00 44.41 99 TRP A N 1
ATOM 800 C CA . TRP A 1 99 ? 52.269 4.035 -52.979 1.00 44.41 99 TRP A CA 1
ATOM 801 C C . TRP A 1 99 ? 53.525 3.174 -52.859 1.00 44.41 99 TRP A C 1
ATOM 803 O O . TRP A 1 99 ? 54.045 2.930 -51.771 1.00 44.41 99 TRP A O 1
ATOM 813 N N . LYS A 1 100 ? 54.007 2.676 -54.000 1.00 47.31 100 LYS A N 1
ATOM 814 C CA . LYS A 1 100 ? 55.341 2.090 -54.110 1.00 47.31 100 LYS A CA 1
ATOM 815 C C . LYS A 1 100 ? 56.329 3.226 -54.365 1.00 47.31 100 LYS A C 1
ATOM 817 O O . LYS A 1 100 ? 56.528 3.627 -55.504 1.00 47.31 100 LYS A O 1
ATOM 822 N N . GLY A 1 101 ? 56.948 3.718 -53.297 1.00 47.75 101 GLY A N 1
ATOM 823 C CA . GLY A 1 101 ? 58.133 4.568 -53.387 1.00 47.75 101 GLY A CA 1
ATOM 824 C C . GLY A 1 101 ? 58.000 5.893 -52.651 1.00 47.75 101 GLY A C 1
ATOM 825 O O . GLY A 1 101 ? 57.139 6.707 -52.964 1.00 47.75 101 GLY A O 1
ATOM 826 N N . GLY A 1 102 ? 58.917 6.108 -51.710 1.00 43.44 102 GLY A N 1
ATOM 827 C CA . GLY A 1 102 ? 59.152 7.401 -51.078 1.00 43.44 102 GLY A CA 1
ATOM 828 C C . GLY A 1 102 ? 58.817 7.392 -49.597 1.00 43.44 102 GLY A C 1
ATOM 829 O O . GLY A 1 102 ? 57.666 7.550 -49.210 1.00 43.44 102 GLY A O 1
ATOM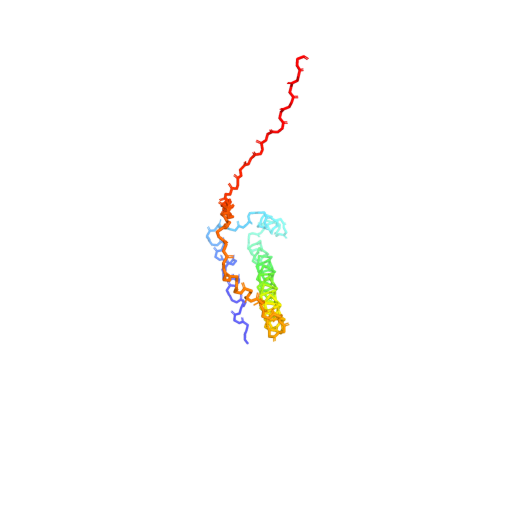 830 N N . GLN A 1 103 ? 59.844 7.214 -48.768 1.00 49.53 103 GLN A N 1
ATOM 831 C CA . GLN A 1 103 ? 59.782 7.496 -47.340 1.00 49.53 103 GLN A CA 1
ATOM 832 C C . GLN A 1 103 ? 59.306 8.939 -47.129 1.00 49.53 103 GLN A C 1
ATOM 834 O O . GLN A 1 103 ? 60.003 9.885 -47.487 1.00 49.53 103 GLN A O 1
ATOM 839 N N . SER A 1 104 ? 58.145 9.113 -46.511 1.00 43.34 104 SER A N 1
ATOM 840 C CA . SER A 1 104 ? 57.831 10.333 -45.779 1.00 43.34 104 SER A CA 1
ATOM 841 C C . SER A 1 104 ? 57.158 9.942 -44.470 1.00 43.34 104 SER A C 1
ATOM 843 O O . SER A 1 104 ? 56.099 9.320 -44.415 1.00 43.34 104 SER A O 1
ATOM 845 N N . SER A 1 105 ? 57.870 10.224 -43.389 1.00 44.97 105 SER A N 1
ATOM 846 C CA . SER A 1 105 ? 57.480 9.952 -42.015 1.00 44.97 105 SER A CA 1
ATOM 847 C C . SER A 1 105 ? 56.272 10.822 -41.668 1.00 44.97 105 SER A C 1
ATOM 849 O O . SER A 1 105 ? 56.416 12.019 -41.436 1.00 44.97 105 SER A O 1
ATOM 851 N N . PHE A 1 106 ? 55.077 10.234 -41.629 1.00 38.03 106 PHE A N 1
ATOM 852 C CA . PHE A 1 106 ? 53.899 10.883 -41.057 1.00 38.03 106 PHE A CA 1
ATOM 853 C C . PHE A 1 106 ? 53.656 10.306 -39.661 1.00 38.03 106 PHE A C 1
ATOM 855 O O . PHE A 1 106 ? 53.093 9.223 -39.495 1.00 38.03 106 PHE A O 1
ATOM 862 N N . SER A 1 107 ? 54.136 11.017 -38.643 1.00 45.28 107 SER A N 1
ATOM 863 C CA . SER A 1 107 ? 53.891 10.680 -37.241 1.00 45.28 107 SER A CA 1
ATOM 864 C C . SER A 1 107 ? 52.445 11.021 -36.886 1.00 45.28 107 SER A C 1
ATOM 866 O O . SER A 1 107 ? 52.108 12.179 -36.653 1.00 45.28 107 SER A O 1
ATOM 868 N N . ILE A 1 108 ? 51.574 10.013 -36.837 1.00 40.75 108 ILE A N 1
ATOM 869 C CA . ILE A 1 108 ? 50.230 10.161 -36.273 1.00 40.75 108 ILE A CA 1
ATOM 870 C C . ILE A 1 108 ? 50.359 10.012 -34.756 1.00 40.75 108 ILE A C 1
ATOM 872 O O . ILE A 1 108 ? 50.448 8.899 -34.234 1.00 40.75 108 ILE A O 1
ATOM 876 N N . HIS A 1 109 ? 50.367 11.134 -34.037 1.00 36.47 109 HIS A N 1
ATOM 877 C CA . HIS A 1 109 ? 50.171 11.118 -32.592 1.00 36.47 109 HIS A CA 1
ATOM 878 C C . HIS A 1 109 ? 48.744 10.641 -32.297 1.00 36.47 109 HIS A C 1
ATOM 880 O O . HIS A 1 109 ? 47.772 11.367 -32.495 1.00 36.47 109 HIS A O 1
ATOM 886 N N . ARG A 1 110 ? 48.616 9.399 -31.817 1.00 42.22 110 ARG A N 1
ATOM 887 C CA . ARG A 1 110 ? 47.427 8.959 -31.084 1.00 42.22 110 ARG A CA 1
ATOM 888 C C . ARG A 1 110 ? 47.395 9.724 -29.763 1.00 42.22 110 ARG A C 1
ATOM 890 O O . ARG A 1 110 ? 48.129 9.376 -28.844 1.00 42.22 110 ARG A O 1
ATOM 897 N N . ALA A 1 111 ? 46.555 10.746 -29.667 1.00 37.47 111 ALA A N 1
ATOM 898 C CA . ALA A 1 111 ? 46.097 11.216 -28.370 1.00 37.47 111 ALA A CA 1
ATOM 899 C C . ALA A 1 111 ? 44.979 10.270 -27.914 1.00 37.47 111 ALA A C 1
ATOM 901 O O . ALA A 1 111 ? 43.887 10.261 -28.480 1.00 37.47 111 ALA A O 1
ATOM 902 N N . CYS A 1 112 ? 45.304 9.412 -26.948 1.00 40.06 112 CYS A N 1
ATOM 903 C CA . CYS A 1 112 ? 44.315 8.784 -26.085 1.00 40.06 112 CYS A CA 1
ATOM 904 C C . CYS A 1 112 ? 43.608 9.879 -25.265 1.00 40.06 112 CYS A C 1
ATOM 906 O O . CYS A 1 112 ? 44.278 10.733 -24.688 1.00 40.06 112 CYS A O 1
ATOM 908 N N . ASP A 1 113 ? 42.278 9.809 -25.181 1.00 42.81 113 ASP A N 1
ATOM 909 C CA . ASP A 1 113 ? 41.463 10.346 -24.071 1.00 42.81 113 ASP A CA 1
ATOM 910 C C . ASP A 1 113 ? 42.066 9.927 -22.699 1.00 42.81 113 ASP A C 1
ATOM 912 O O . ASP A 1 113 ? 42.782 8.916 -22.700 1.00 42.81 113 ASP A O 1
ATOM 916 N N . PRO A 1 114 ? 41.771 10.547 -21.518 1.00 53.38 114 PRO A N 1
ATOM 917 C CA . PRO A 1 114 ? 40.461 11.116 -21.133 1.00 53.38 114 PRO A CA 1
ATOM 918 C C . PRO A 1 114 ? 40.438 12.274 -20.084 1.00 53.38 114 PRO A C 1
ATOM 920 O O . PRO A 1 114 ? 41.391 12.489 -19.354 1.00 53.38 114 PRO A O 1
ATOM 923 N N . LEU A 1 115 ? 39.264 12.915 -19.941 1.00 47.78 115 LEU A N 1
ATOM 924 C CA . LEU A 1 115 ? 38.668 13.517 -18.719 1.00 47.78 115 LEU A CA 1
ATOM 925 C C . LEU A 1 115 ? 39.445 14.571 -17.875 1.00 47.78 115 LEU A C 1
ATOM 927 O O . LEU A 1 115 ? 40.650 14.527 -17.700 1.00 47.78 115 LEU A O 1
ATOM 931 N N . VAL A 1 116 ? 38.648 15.406 -17.184 1.00 40.75 116 VAL A N 1
ATOM 932 C CA . VAL A 1 116 ? 38.905 16.066 -15.877 1.00 40.75 116 VAL A CA 1
ATOM 933 C C . VAL A 1 116 ? 39.031 17.607 -15.885 1.00 40.75 116 VAL A C 1
ATOM 935 O O . VAL A 1 116 ? 40.038 18.177 -16.273 1.00 40.75 116 VAL A O 1
ATOM 938 N N . ASN A 1 117 ? 37.974 18.222 -15.326 1.00 37.78 117 ASN A N 1
ATOM 939 C CA . ASN A 1 117 ? 37.887 19.434 -14.488 1.00 37.78 117 ASN A CA 1
ATOM 940 C C . ASN A 1 117 ? 38.385 20.792 -15.026 1.00 37.78 117 ASN A C 1
ATOM 942 O O . ASN A 1 117 ? 39.539 20.986 -15.367 1.00 37.78 117 ASN A O 1
ATOM 946 N N . LEU A 1 118 ? 37.492 21.782 -15.152 1.00 41.06 118 LEU A N 1
ATOM 947 C CA . LEU A 1 118 ? 37.051 22.679 -14.063 1.00 41.06 118 LEU A CA 1
ATOM 948 C C . LEU A 1 118 ? 38.217 23.530 -13.528 1.00 41.06 118 LEU A C 1
ATOM 950 O O . LEU A 1 118 ? 38.952 23.050 -12.678 1.00 41.06 118 LEU A O 1
ATOM 954 N N . PHE A 1 119 ? 38.357 24.770 -14.019 1.00 37.56 119 PHE A N 1
ATOM 955 C CA . PHE A 1 119 ? 38.689 25.999 -13.264 1.00 37.56 119 PHE A CA 1
ATOM 956 C C . PHE A 1 119 ? 39.101 27.123 -14.236 1.00 37.56 119 PHE A C 1
ATOM 958 O O . PHE A 1 119 ? 40.251 27.218 -14.650 1.00 37.56 119 PHE A O 1
ATOM 965 N N . LEU A 1 120 ? 38.176 28.026 -14.569 1.00 37.28 120 LEU A N 1
ATOM 966 C CA . LEU A 1 120 ? 38.520 29.356 -15.084 1.00 37.28 120 LEU A CA 1
ATOM 967 C C . LEU A 1 120 ? 38.484 30.328 -13.897 1.00 37.28 120 LEU A C 1
ATOM 969 O O . LEU A 1 120 ? 37.456 30.922 -13.591 1.00 37.28 120 LEU A O 1
ATOM 973 N N . LYS A 1 121 ? 39.617 30.441 -13.196 1.00 41.09 121 LYS A N 1
ATOM 974 C CA . LYS A 1 121 ? 39.961 31.612 -12.379 1.00 41.09 121 LYS A CA 1
ATOM 975 C C . LYS A 1 121 ? 40.808 32.526 -13.259 1.00 41.09 121 LYS A C 1
ATOM 977 O O . LYS A 1 121 ? 41.878 32.111 -13.688 1.00 41.09 121 LYS A O 1
ATOM 982 N N . TRP A 1 122 ? 40.354 33.752 -13.492 1.00 35.38 122 TRP A N 1
ATOM 983 C CA . TRP A 1 122 ? 41.216 34.849 -13.931 1.00 35.38 122 TRP A CA 1
ATOM 984 C C . TRP A 1 122 ? 41.116 35.961 -12.892 1.00 35.38 122 TRP A C 1
ATOM 986 O O . TRP A 1 122 ? 40.104 36.645 -12.781 1.00 35.38 122 TRP A O 1
ATOM 996 N N . THR A 1 123 ? 42.171 36.081 -12.093 1.00 49.78 123 THR A N 1
ATOM 997 C CA . THR A 1 123 ? 42.538 37.295 -11.366 1.00 49.78 123 THR A CA 1
ATOM 998 C C . THR A 1 123 ? 43.697 37.911 -12.133 1.00 49.78 123 THR A C 1
ATOM 1000 O O . THR A 1 123 ? 44.724 37.252 -12.296 1.00 49.78 123 THR A O 1
ATOM 1003 N N . THR A 1 124 ? 43.546 39.147 -12.590 1.00 52.28 124 THR A N 1
ATOM 1004 C CA . THR A 1 124 ? 44.669 39.983 -13.021 1.00 52.28 124 THR A CA 1
ATOM 1005 C C . THR A 1 124 ? 44.825 41.140 -12.046 1.00 52.28 124 THR A C 1
ATOM 1007 O O . THR A 1 124 ? 43.828 41.683 -11.571 1.00 52.28 124 THR A O 1
ATOM 1010 N N . PHE A 1 125 ? 46.098 41.386 -11.740 1.00 50.19 125 PHE A N 1
ATOM 1011 C CA . PHE A 1 125 ? 46.678 42.429 -10.900 1.00 50.19 125 PHE A CA 1
ATOM 1012 C C . PHE A 1 125 ? 46.224 43.842 -11.268 1.00 50.19 125 PHE A C 1
ATOM 1014 O O . PHE A 1 125 ? 45.987 44.080 -12.475 1.00 50.19 125 PHE A O 1
#

Sequence (125 aa):
MNDSILPVYAQAVDELTLQTYDRGLYGKALCDAEGDESRARSYYIKARVAHLNQQLAQQQRNLETQQHLQRIAAWNGNRIRVRRRRTSDHAPKPAITFWKGGQSSFSIHRACDPLVNLFLKWTTF

pLDDT: mean 75.54, std 22.46, range [35.38, 97.5]